Protein AF-A0A7R9QCN4-F1 (afdb_monomer_lite)

pLDDT: mean 74.94, std 13.03, range [39.94, 97.19]

Sequence (150 aa):
MNTTPWYIYLVIQCLLGIKSYVTSKDFSKTMKGVVLNQIIIYLGLYLYAFKVLLKHDSKSPLLLTSHLAFLWFWIAFGTLTSVHTHSGFHLPLTVSPQFHEYHHSHPNQNFGVSGILDQFFGTDLVFRKSKQFQRNRVLYSLKTPDELIQ

Organism: NCBI:txid1979941

Secondary structure (DSSP, 8-state):
-----HHHHHHHHHHHHHHHHHH-S-HHHHHHHHHHHHHHHHHHHHHHHHHHHHT--TTS-HHHHHHHHHHHHHHHHHHHHHHHHHS----BTS--THHHHHHHH-TTS--SSSSHHHHHHTTTTTGGGSHHHHH---B-SSS-HHHH--

InterPro domains:
  IPR006694 Fatty acid hydroxylase [PF04116] (61-123)

Radius of gyration: 19.1 Å; chains: 1; bounding box: 49×37×47 Å

Foldseek 3Di:
DPDPPVVVVLVVLVVVLVVCLVPDPDPLVNLVSVVVNVVVVLVVLVVVLVVQLVPDDPPDPSVVSNVVSVVVNCVVVVVSVVCQLPVQFQRAPDWHSLLVVVCVVPVQASPDPVCPVCVVVVRCVVVCVDPSVVVRDHHNDSDGPVRVPD

Structure (mmCIF, N/CA/C/O backbone):
data_AF-A0A7R9QCN4-F1
#
_entry.id   AF-A0A7R9QCN4-F1
#
loop_
_atom_site.group_PDB
_atom_site.id
_atom_site.type_symbol
_atom_site.label_atom_id
_atom_site.label_alt_id
_atom_site.label_comp_id
_atom_site.label_asym_id
_atom_site.label_entity_id
_atom_site.label_seq_id
_atom_site.pdbx_PDB_ins_code
_atom_site.Cartn_x
_atom_site.Cartn_y
_atom_site.Cartn_z
_atom_site.occupancy
_atom_site.B_iso_or_equiv
_atom_site.auth_seq_id
_atom_site.auth_comp_id
_atom_site.auth_asym_id
_atom_site.auth_atom_id
_atom_site.pdbx_PDB_model_num
ATOM 1 N N . MET A 1 1 ? 30.977 8.541 -20.694 1.00 39.94 1 MET A N 1
ATOM 2 C CA . MET A 1 1 ? 29.889 9.381 -20.143 1.00 39.94 1 MET A CA 1
ATOM 3 C C . MET A 1 1 ? 29.549 8.856 -18.758 1.00 39.94 1 MET A C 1
ATOM 5 O O . MET A 1 1 ? 28.929 7.807 -18.651 1.00 39.94 1 MET A O 1
ATOM 9 N N . ASN A 1 2 ? 30.018 9.538 -17.712 1.00 45.75 2 ASN A N 1
ATOM 10 C CA . ASN A 1 2 ? 29.732 9.196 -16.318 1.00 45.75 2 ASN A CA 1
ATOM 11 C C . ASN A 1 2 ? 28.321 9.663 -15.967 1.00 45.75 2 ASN A C 1
ATOM 13 O O . ASN A 1 2 ? 28.129 10.750 -15.433 1.00 45.75 2 ASN A O 1
ATOM 17 N N . THR A 1 3 ? 27.316 8.871 -16.323 1.00 55.19 3 THR A N 1
ATOM 18 C CA . THR A 1 3 ? 25.969 9.086 -15.801 1.00 55.19 3 THR A CA 1
ATO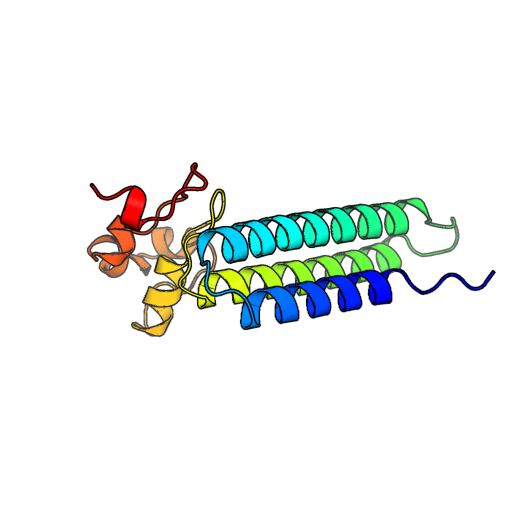M 19 C C . THR A 1 3 ? 25.899 8.440 -14.433 1.00 55.19 3 THR A C 1
ATOM 21 O O . THR A 1 3 ? 25.940 7.212 -14.341 1.00 55.19 3 THR A O 1
ATOM 24 N N . THR A 1 4 ? 25.794 9.252 -13.381 1.00 58.84 4 THR A N 1
ATOM 25 C CA . THR A 1 4 ? 25.401 8.769 -12.058 1.00 58.84 4 THR A CA 1
ATOM 26 C C . THR A 1 4 ? 24.151 7.910 -12.239 1.00 58.84 4 THR A C 1
ATOM 28 O O . THR A 1 4 ? 23.174 8.391 -12.825 1.00 58.84 4 THR A O 1
ATOM 31 N N . PRO A 1 5 ? 24.172 6.632 -11.835 1.00 69.06 5 PRO A N 1
ATOM 32 C CA . PRO A 1 5 ? 23.038 5.764 -12.067 1.00 69.06 5 PRO A CA 1
ATOM 33 C C . PRO A 1 5 ? 21.772 6.342 -11.431 1.00 69.06 5 PRO A C 1
ATOM 35 O O . PRO A 1 5 ? 21.774 6.743 -10.271 1.00 69.06 5 PRO A O 1
ATOM 38 N N . TRP A 1 6 ? 20.686 6.395 -12.197 1.00 63.97 6 TRP A N 1
ATOM 39 C CA . TRP A 1 6 ? 19.408 7.002 -11.800 1.00 63.97 6 TRP A CA 1
ATOM 40 C C . TRP A 1 6 ? 18.850 6.447 -10.472 1.00 63.97 6 TRP A C 1
ATOM 42 O O . TRP A 1 6 ? 18.178 7.170 -9.740 1.00 63.97 6 TRP A O 1
ATOM 52 N N . TYR A 1 7 ? 19.186 5.201 -10.113 1.00 61.41 7 TYR A N 1
ATOM 53 C CA . TYR A 1 7 ? 18.813 4.599 -8.831 1.00 61.41 7 TYR A CA 1
ATOM 54 C C . TYR A 1 7 ? 19.469 5.298 -7.632 1.00 61.41 7 TYR A C 1
ATOM 56 O O . TYR A 1 7 ? 18.861 5.375 -6.571 1.00 61.41 7 TYR A O 1
ATOM 64 N N . ILE A 1 8 ? 20.667 5.874 -7.792 1.00 69.25 8 ILE A N 1
ATOM 65 C CA . ILE A 1 8 ? 21.317 6.678 -6.746 1.00 69.25 8 ILE A CA 1
ATOM 66 C C . ILE A 1 8 ? 20.486 7.932 -6.474 1.00 69.25 8 ILE A C 1
ATOM 68 O O . ILE A 1 8 ? 20.329 8.325 -5.323 1.00 69.25 8 ILE A O 1
ATOM 72 N N . TYR A 1 9 ? 19.889 8.523 -7.512 1.00 66.88 9 TYR A N 1
ATOM 73 C CA . TYR A 1 9 ? 19.005 9.674 -7.354 1.00 66.88 9 TYR A CA 1
ATOM 74 C C . TYR A 1 9 ? 17.735 9.301 -6.580 1.00 66.88 9 TYR A C 1
ATOM 76 O O . TYR A 1 9 ? 17.351 10.025 -5.670 1.00 66.88 9 TYR A O 1
ATOM 84 N N . LEU A 1 10 ? 17.133 8.139 -6.860 1.00 60.97 10 LEU A N 1
ATOM 85 C CA . LEU A 1 10 ? 15.995 7.632 -6.081 1.00 60.97 10 LEU A CA 1
ATOM 86 C C . LEU A 1 10 ? 16.356 7.351 -4.620 1.00 60.97 10 LEU A C 1
ATOM 88 O O . LEU A 1 10 ? 15.608 7.735 -3.726 1.00 60.97 10 LEU A O 1
ATOM 92 N N . VAL A 1 11 ? 17.513 6.733 -4.364 1.00 67.19 11 VAL A N 1
ATOM 93 C CA . VAL A 1 11 ? 17.991 6.477 -2.996 1.00 67.19 11 VAL A CA 1
ATOM 94 C C . VAL A 1 11 ? 18.226 7.792 -2.252 1.00 67.19 11 VAL A C 1
ATOM 96 O O . VAL A 1 11 ? 17.776 7.937 -1.120 1.00 67.19 11 VAL A O 1
ATOM 99 N N . ILE A 1 12 ? 18.853 8.784 -2.891 1.00 69.50 12 ILE A N 1
ATOM 100 C CA . ILE A 1 12 ? 19.053 10.118 -2.306 1.00 69.50 12 ILE A CA 1
ATOM 101 C C . ILE A 1 12 ? 17.708 10.800 -2.020 1.00 69.50 12 ILE A C 1
ATOM 103 O O . ILE A 1 12 ? 17.538 11.342 -0.931 1.00 69.50 12 ILE A O 1
ATOM 107 N N . GLN A 1 13 ? 16.736 10.744 -2.935 1.00 64.38 13 GLN A N 1
ATOM 108 C CA . GLN A 1 13 ? 15.400 11.321 -2.719 1.00 64.38 13 GLN A CA 1
ATOM 109 C C . GLN A 1 13 ? 14.647 10.622 -1.575 1.00 64.38 13 GLN A C 1
ATOM 111 O O . GLN A 1 13 ? 14.032 11.290 -0.744 1.00 64.38 13 GLN A O 1
ATOM 116 N N . CYS A 1 14 ? 14.767 9.297 -1.453 1.00 62.47 14 CYS A N 1
ATOM 117 C CA . CYS A 1 14 ? 14.275 8.556 -0.290 1.00 62.47 14 CYS A CA 1
ATOM 118 C C . CYS A 1 14 ? 14.936 9.031 1.012 1.00 62.47 14 CYS A C 1
ATOM 120 O O . CYS A 1 14 ? 14.236 9.347 1.971 1.00 62.47 14 CYS A O 1
ATOM 122 N N . LEU A 1 15 ? 16.267 9.136 1.050 1.00 65.75 15 LEU A N 1
ATOM 123 C CA . LEU A 1 15 ? 17.012 9.550 2.245 1.00 65.75 15 LEU A CA 1
ATOM 124 C C . LEU A 1 15 ? 16.724 11.005 2.651 1.00 65.75 15 LEU A C 1
ATOM 126 O O . LEU A 1 15 ? 16.572 11.296 3.839 1.00 65.75 15 LEU A O 1
ATOM 130 N N . LEU A 1 16 ? 16.607 11.918 1.684 1.00 66.31 16 LEU A N 1
ATOM 131 C CA . LEU A 1 16 ? 16.211 13.309 1.925 1.00 66.31 16 LEU A CA 1
ATOM 132 C C . LEU A 1 16 ? 14.765 13.397 2.427 1.00 66.31 16 LEU A C 1
ATOM 134 O O . LEU A 1 16 ? 14.488 14.155 3.359 1.00 66.31 16 LEU A O 1
ATOM 138 N N . GLY A 1 17 ? 13.872 12.572 1.873 1.00 63.03 17 GLY A N 1
ATOM 139 C CA . GLY A 1 17 ? 12.503 12.408 2.355 1.00 63.03 17 GLY A CA 1
ATOM 140 C C . GLY A 1 17 ? 12.457 11.938 3.809 1.00 63.03 17 GLY A C 1
ATOM 141 O O . GLY A 1 17 ? 11.810 12.584 4.629 1.00 63.03 17 GLY A O 1
ATOM 142 N N . ILE A 1 18 ? 13.210 10.889 4.162 1.00 63.16 18 ILE A N 1
ATOM 143 C CA . ILE A 1 18 ? 13.309 10.364 5.537 1.00 63.16 18 ILE A CA 1
ATOM 144 C C . ILE A 1 18 ? 13.852 11.434 6.493 1.00 63.16 18 ILE A C 1
ATOM 146 O O . ILE A 1 18 ? 13.297 11.640 7.571 1.00 63.16 18 ILE A O 1
ATOM 150 N N . LYS A 1 19 ? 14.897 12.173 6.102 1.00 64.44 19 LYS A N 1
ATOM 151 C CA . LYS A 1 19 ? 15.459 13.247 6.937 1.00 64.44 19 LYS A CA 1
ATOM 152 C C . LYS A 1 19 ? 14.453 14.377 7.177 1.00 64.44 19 LYS A C 1
ATOM 154 O O . LYS A 1 19 ? 14.336 14.862 8.302 1.00 64.44 19 LYS A O 1
ATOM 159 N N . SER A 1 20 ? 13.709 14.778 6.146 1.00 60.47 20 SER A N 1
ATOM 160 C CA . SER A 1 20 ? 12.623 15.757 6.282 1.00 60.47 20 SER A CA 1
ATOM 161 C C . SER A 1 20 ? 11.469 15.224 7.138 1.00 60.47 20 SER A C 1
ATOM 163 O O . SER A 1 20 ? 10.832 16.002 7.843 1.00 60.47 20 SER A O 1
ATOM 165 N N . TYR A 1 21 ? 11.210 13.916 7.090 1.00 62.50 21 TYR A N 1
ATOM 166 C CA . TYR A 1 21 ? 10.154 13.246 7.850 1.00 62.50 21 TYR A CA 1
ATOM 167 C C . TYR A 1 21 ? 10.470 13.225 9.349 1.00 62.50 21 TYR A C 1
ATOM 169 O O . TYR A 1 21 ? 9.651 13.638 10.162 1.00 62.50 21 TYR A O 1
ATOM 177 N N . VAL A 1 22 ? 11.690 12.813 9.712 1.00 61.12 22 VAL A N 1
ATOM 178 C CA . VAL A 1 22 ? 12.146 12.696 11.110 1.00 61.12 22 VAL A CA 1
ATOM 179 C C . VAL A 1 22 ? 12.277 14.060 11.803 1.00 61.12 22 VAL A C 1
ATOM 181 O O . VAL A 1 22 ? 12.151 14.152 13.019 1.00 61.12 22 VAL A O 1
ATOM 184 N N . THR A 1 23 ? 12.529 15.131 11.048 1.00 65.12 23 THR A N 1
ATOM 185 C CA . THR A 1 23 ? 12.772 16.473 11.613 1.00 65.12 23 THR A CA 1
ATOM 186 C C . THR A 1 23 ? 11.533 17.370 11.653 1.00 65.12 23 THR A C 1
ATOM 188 O O . THR A 1 23 ? 11.552 18.412 12.311 1.00 65.12 23 THR A O 1
ATOM 191 N N . SER A 1 24 ? 10.449 16.988 10.974 1.00 64.75 24 SER A N 1
ATOM 192 C CA . SER A 1 24 ? 9.228 17.790 10.895 1.00 64.75 24 SER A CA 1
ATOM 193 C C . SER A 1 24 ? 8.315 17.549 12.097 1.00 64.75 24 SER A C 1
ATOM 195 O O . SER A 1 24 ? 7.921 16.422 12.379 1.00 64.75 24 SER A O 1
ATOM 197 N N . LYS A 1 25 ? 7.911 18.634 12.769 1.00 68.94 25 LYS A N 1
ATOM 198 C CA . LYS A 1 25 ? 6.836 18.615 13.780 1.00 68.94 25 LYS A CA 1
ATOM 199 C C . LYS A 1 25 ? 5.434 18.746 13.165 1.00 68.94 25 LYS A C 1
ATOM 201 O O . LYS A 1 25 ? 4.447 18.600 13.876 1.00 68.94 25 LYS A O 1
ATOM 206 N N . ASP A 1 26 ? 5.344 19.046 11.868 1.00 72.25 26 ASP A N 1
ATOM 207 C CA . ASP A 1 26 ? 4.088 19.266 11.148 1.00 72.25 26 ASP A CA 1
ATOM 208 C C . ASP A 1 26 ? 3.712 18.009 10.356 1.00 72.25 26 ASP A C 1
ATOM 210 O O . ASP A 1 26 ? 4.269 17.725 9.291 1.00 72.25 26 ASP A O 1
ATOM 214 N N . PHE A 1 27 ? 2.743 17.266 10.887 1.00 65.75 27 PHE A N 1
ATOM 215 C CA . PHE A 1 27 ? 2.240 16.033 10.293 1.00 65.75 27 PHE A CA 1
ATOM 216 C C . PHE A 1 27 ? 1.659 16.242 8.884 1.00 65.75 27 PHE A C 1
ATOM 218 O O . PHE A 1 27 ? 1.914 15.434 7.993 1.00 65.75 27 PHE A O 1
ATOM 225 N N . SER A 1 28 ? 0.946 17.345 8.629 1.00 62.25 28 SER A N 1
ATOM 226 C CA . SER A 1 28 ? 0.342 17.617 7.315 1.00 62.25 28 SER A CA 1
ATOM 227 C C . SER A 1 28 ? 1.414 17.835 6.246 1.00 62.25 28 SER A C 1
ATOM 229 O O . SER A 1 28 ? 1.346 17.270 5.147 1.00 62.25 28 SER A O 1
ATOM 231 N N . LYS A 1 29 ? 2.451 18.613 6.578 1.00 67.19 29 LYS A N 1
ATOM 232 C CA . LYS A 1 29 ? 3.598 18.848 5.687 1.00 67.19 29 LYS A CA 1
ATOM 233 C C . LYS A 1 29 ? 4.365 17.555 5.409 1.00 67.19 29 LYS A C 1
ATOM 235 O O . LYS A 1 29 ? 4.737 17.289 4.265 1.00 67.19 29 LYS A O 1
ATOM 240 N N . THR A 1 30 ? 4.544 16.740 6.441 1.00 66.38 30 THR A N 1
ATOM 241 C CA . THR A 1 30 ? 5.185 15.429 6.363 1.00 66.38 30 THR A CA 1
ATOM 242 C C . THR A 1 30 ? 4.422 14.473 5.437 1.00 66.38 30 THR A C 1
ATOM 244 O O . THR A 1 30 ? 5.015 13.883 4.534 1.00 66.38 30 THR A O 1
ATOM 247 N N . MET A 1 31 ? 3.099 14.386 5.581 1.00 63.31 31 MET A N 1
ATOM 248 C CA . MET A 1 31 ? 2.247 13.502 4.779 1.00 63.31 31 MET A CA 1
ATOM 249 C C . MET A 1 31 ? 2.173 13.919 3.310 1.00 63.31 31 MET A C 1
ATOM 251 O O . MET A 1 31 ? 2.266 13.070 2.425 1.00 63.31 31 MET A O 1
ATOM 255 N N . LYS A 1 32 ? 2.101 15.225 3.023 1.00 64.44 32 LYS A N 1
ATOM 256 C CA . LYS A 1 32 ? 2.216 15.736 1.646 1.00 64.44 32 LYS A CA 1
ATOM 257 C C . LYS A 1 32 ? 3.556 15.353 1.014 1.00 64.44 32 LYS A C 1
ATOM 259 O O . LYS A 1 32 ? 3.587 14.972 -0.152 1.00 64.44 32 LYS A O 1
ATOM 264 N N . GLY A 1 33 ? 4.642 15.415 1.788 1.00 67.50 33 GLY A N 1
ATOM 265 C CA . GLY A 1 33 ? 5.970 14.975 1.359 1.00 67.50 33 GLY A CA 1
ATOM 266 C C . GLY A 1 33 ? 6.031 13.478 1.052 1.00 67.50 33 GLY A C 1
ATOM 267 O O . GLY A 1 33 ? 6.571 13.101 0.015 1.00 67.50 33 GLY A O 1
ATOM 268 N N . VAL A 1 34 ? 5.429 12.632 1.896 1.00 66.25 34 VAL A N 1
ATOM 269 C CA . VAL A 1 34 ? 5.340 11.182 1.649 1.00 66.25 34 VAL A CA 1
ATOM 270 C C . VAL A 1 34 ? 4.535 10.884 0.399 1.00 66.25 34 VAL A C 1
ATOM 272 O O . VAL A 1 34 ? 5.041 10.187 -0.470 1.00 66.25 34 VAL A O 1
ATOM 275 N N . VAL A 1 35 ? 3.329 11.442 0.263 1.00 65.75 35 VAL A N 1
ATOM 276 C CA . VAL A 1 35 ? 2.478 11.219 -0.917 1.00 65.75 35 VAL A CA 1
ATOM 277 C C . VAL A 1 35 ? 3.186 11.679 -2.193 1.00 65.75 35 VAL A C 1
ATOM 279 O O . VAL A 1 35 ? 3.184 10.962 -3.191 1.00 65.75 35 VAL A O 1
ATOM 282 N N . LEU A 1 36 ? 3.849 12.838 -2.169 1.00 68.50 36 LEU A N 1
ATOM 283 C CA . LEU A 1 36 ? 4.604 13.331 -3.319 1.00 68.50 36 LEU A CA 1
ATOM 284 C C . LEU A 1 36 ? 5.780 12.408 -3.668 1.00 68.50 36 LEU A C 1
ATOM 286 O O . LEU A 1 36 ? 5.967 12.072 -4.835 1.00 68.50 36 LEU A O 1
ATOM 290 N N . ASN A 1 37 ? 6.546 11.961 -2.671 1.00 68.31 37 ASN A N 1
ATOM 291 C CA . ASN A 1 37 ? 7.664 11.042 -2.882 1.00 68.31 37 ASN A CA 1
ATOM 292 C C . ASN A 1 37 ? 7.174 9.686 -3.416 1.00 68.31 37 ASN A C 1
ATOM 294 O O . ASN A 1 37 ? 7.730 9.142 -4.365 1.00 68.31 37 ASN A O 1
ATOM 298 N N . GLN A 1 38 ? 6.059 9.196 -2.880 1.00 66.75 38 GLN A N 1
ATOM 299 C CA . GLN A 1 38 ? 5.372 7.987 -3.312 1.00 66.75 38 GLN A CA 1
ATOM 300 C C . GLN A 1 38 ? 4.983 8.064 -4.798 1.00 66.75 38 GLN A C 1
ATOM 302 O O . GLN A 1 38 ? 5.280 7.146 -5.562 1.00 66.75 38 GLN A O 1
ATOM 307 N N . ILE A 1 39 ? 4.387 9.183 -5.227 1.00 68.12 39 ILE A N 1
ATOM 308 C CA . ILE A 1 39 ? 4.037 9.444 -6.633 1.00 68.12 39 ILE A CA 1
ATOM 309 C C . ILE A 1 39 ? 5.292 9.503 -7.511 1.00 68.12 39 ILE A C 1
ATOM 311 O O . ILE A 1 39 ? 5.318 8.880 -8.571 1.00 68.12 39 ILE A O 1
ATOM 315 N N . ILE A 1 40 ? 6.339 10.215 -7.081 1.00 71.19 40 ILE A N 1
ATOM 316 C CA . ILE A 1 40 ? 7.600 10.342 -7.832 1.00 71.19 40 ILE A CA 1
ATOM 317 C C . ILE A 1 40 ? 8.259 8.974 -8.027 1.00 71.19 40 ILE A C 1
ATOM 319 O O . ILE A 1 40 ? 8.711 8.665 -9.130 1.00 71.19 40 ILE A O 1
ATOM 323 N N . ILE A 1 41 ? 8.285 8.140 -6.985 1.00 69.25 41 ILE A N 1
ATOM 324 C CA . ILE A 1 41 ? 8.837 6.785 -7.048 1.00 69.25 41 ILE A CA 1
ATOM 325 C C . ILE A 1 41 ? 8.017 5.926 -8.018 1.00 69.25 41 ILE A C 1
ATOM 327 O O . ILE A 1 41 ? 8.603 5.298 -8.900 1.00 69.25 41 ILE A O 1
ATOM 331 N N . TYR A 1 42 ? 6.682 5.939 -7.924 1.00 66.31 42 TYR A N 1
ATOM 332 C CA . TYR A 1 42 ? 5.822 5.189 -8.848 1.00 66.31 42 TYR A CA 1
ATOM 333 C C . TYR A 1 42 ? 6.008 5.625 -10.303 1.00 66.31 42 TYR A C 1
ATOM 335 O O . TYR A 1 42 ? 6.201 4.780 -11.180 1.00 66.31 42 TYR A O 1
ATOM 343 N N . LEU A 1 43 ? 6.008 6.935 -10.563 1.00 71.12 43 LEU A N 1
ATOM 344 C CA . LEU A 1 43 ? 6.189 7.479 -11.906 1.00 71.12 43 LEU A CA 1
ATOM 345 C C . LEU A 1 43 ? 7.590 7.158 -12.447 1.00 71.12 43 LEU A C 1
ATOM 347 O O . LEU A 1 43 ? 7.732 6.743 -13.594 1.00 71.12 43 LEU A O 1
ATOM 351 N N . GLY A 1 44 ? 8.625 7.295 -11.615 1.00 72.88 44 GLY A N 1
ATOM 352 C CA . GLY A 1 44 ? 10.010 6.999 -11.976 1.00 72.88 44 GLY A CA 1
ATOM 353 C C . GLY A 1 44 ? 10.236 5.524 -12.306 1.00 72.88 44 GLY A C 1
ATOM 354 O O . GLY A 1 44 ? 10.882 5.216 -13.308 1.00 72.88 44 GLY A O 1
ATOM 355 N N . LEU A 1 45 ? 9.663 4.613 -11.517 1.00 67.81 45 LEU A N 1
ATOM 356 C CA . LEU A 1 45 ? 9.714 3.173 -11.781 1.00 67.81 45 LEU A CA 1
ATOM 357 C C . LEU A 1 45 ? 8.951 2.800 -13.052 1.00 67.81 45 LEU A C 1
ATOM 359 O O . LEU A 1 45 ? 9.458 2.010 -13.847 1.00 67.81 45 LEU A O 1
ATOM 363 N N . TYR A 1 46 ? 7.780 3.400 -13.278 1.00 68.19 46 TYR A N 1
ATOM 364 C CA . TYR A 1 46 ? 6.991 3.177 -14.489 1.00 68.19 46 TYR A CA 1
ATOM 365 C C . TYR A 1 46 ? 7.735 3.655 -15.741 1.00 68.19 46 TYR A C 1
ATOM 367 O O . TYR A 1 46 ? 7.891 2.905 -16.704 1.00 68.19 46 TYR A O 1
ATOM 375 N N . LEU A 1 47 ? 8.279 4.875 -15.708 1.00 73.44 47 LEU A N 1
ATOM 376 C CA . LEU A 1 47 ? 9.081 5.434 -16.798 1.00 73.44 47 LEU A CA 1
ATOM 377 C C . LEU A 1 47 ? 10.369 4.637 -17.029 1.00 73.44 47 LEU A C 1
ATOM 379 O O . LEU A 1 47 ? 10.789 4.481 -18.174 1.00 73.44 47 LEU A O 1
ATOM 383 N N . TYR A 1 48 ? 10.994 4.111 -15.972 1.00 71.00 48 TYR A N 1
ATOM 384 C CA . TYR A 1 48 ? 12.172 3.258 -16.101 1.00 71.00 48 TYR A CA 1
ATOM 385 C C . TYR A 1 48 ? 11.834 1.905 -16.725 1.00 71.00 48 TYR A C 1
ATOM 387 O O . TYR A 1 48 ? 12.497 1.510 -17.681 1.00 71.00 48 TYR A O 1
ATOM 395 N N . ALA A 1 49 ? 10.795 1.222 -16.243 1.00 67.06 49 ALA A N 1
ATOM 396 C CA . ALA A 1 49 ? 10.327 -0.029 -16.832 1.00 67.06 49 ALA A CA 1
ATOM 397 C C . ALA 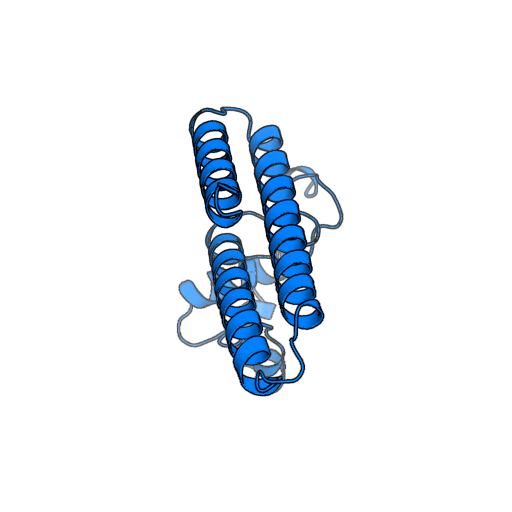A 1 49 ? 9.966 0.172 -18.311 1.00 67.06 49 ALA A C 1
ATOM 399 O O . ALA A 1 49 ? 10.420 -0.587 -19.166 1.00 67.06 49 ALA A O 1
ATOM 400 N N . PHE A 1 50 ? 9.262 1.260 -18.632 1.00 68.88 50 PHE A N 1
ATOM 401 C CA . PHE A 1 50 ? 8.942 1.636 -20.006 1.00 68.88 50 PHE A CA 1
ATOM 402 C C . PHE A 1 50 ? 10.201 1.918 -20.839 1.00 68.88 50 PHE A C 1
ATOM 404 O O . PHE A 1 50 ? 10.331 1.423 -21.954 1.00 68.88 50 PHE A O 1
ATOM 411 N N . LYS A 1 51 ? 11.188 2.632 -20.289 1.00 71.06 51 LYS A N 1
ATOM 412 C CA . LYS A 1 51 ? 12.475 2.879 -20.956 1.00 71.06 51 LYS A CA 1
ATOM 413 C C . LYS A 1 51 ? 13.265 1.590 -21.192 1.00 71.06 51 LYS A C 1
ATOM 415 O O . LYS A 1 51 ? 13.890 1.464 -22.239 1.00 71.06 51 LYS A O 1
ATOM 420 N N . VAL A 1 52 ? 13.254 0.647 -20.251 1.00 67.50 52 VAL A N 1
ATOM 421 C CA . VAL A 1 52 ? 13.894 -0.672 -20.403 1.00 67.50 52 VAL A CA 1
ATOM 422 C C . VAL A 1 52 ? 13.205 -1.483 -21.499 1.00 67.50 52 VAL A C 1
ATOM 424 O O . VAL A 1 52 ? 13.897 -2.095 -22.309 1.00 67.50 52 VAL A O 1
ATOM 427 N N . LEU A 1 53 ? 11.873 -1.430 -21.573 1.00 65.62 53 LEU A N 1
ATOM 428 C CA . LEU A 1 53 ? 11.098 -2.055 -22.648 1.00 65.62 53 LEU A CA 1
ATOM 429 C C . LEU A 1 53 ? 11.388 -1.416 -24.017 1.00 65.62 53 LEU A C 1
ATOM 431 O O . LEU A 1 53 ? 11.566 -2.135 -24.994 1.00 65.62 53 LEU A O 1
ATOM 435 N N . LEU A 1 54 ? 11.497 -0.085 -24.089 1.00 68.31 54 LEU A N 1
ATOM 436 C CA . LEU A 1 54 ? 11.789 0.638 -25.334 1.00 68.31 54 LEU A CA 1
ATOM 437 C C . LEU A 1 54 ? 13.241 0.503 -25.807 1.00 68.31 54 LEU A C 1
ATOM 439 O O . LEU A 1 54 ? 13.508 0.631 -26.997 1.00 68.31 54 LEU A O 1
ATOM 443 N N . LYS A 1 55 ? 14.193 0.263 -24.898 1.00 65.94 55 LYS A N 1
ATOM 444 C CA . LYS A 1 55 ? 15.620 0.110 -25.229 1.00 65.94 55 LYS A CA 1
ATOM 445 C C . LYS A 1 55 ? 15.976 -1.316 -25.663 1.00 65.94 55 LYS A C 1
ATOM 447 O O . LYS A 1 55 ? 17.148 -1.692 -25.634 1.00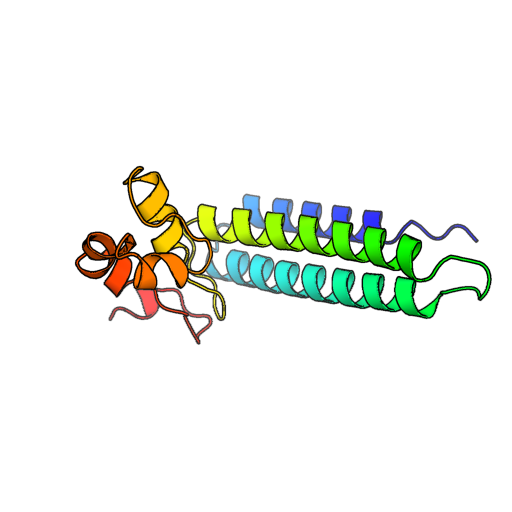 65.94 55 LYS A O 1
ATOM 452 N N . HIS A 1 56 ? 14.972 -2.115 -26.015 1.00 61.22 56 HIS A N 1
ATOM 453 C CA . HIS A 1 56 ? 15.166 -3.455 -26.533 1.00 61.22 56 HIS A CA 1
ATOM 454 C C . HIS A 1 56 ? 15.971 -3.393 -27.834 1.00 61.22 56 HIS A C 1
ATOM 456 O O . HIS A 1 56 ? 15.505 -2.901 -28.857 1.00 61.22 56 HIS A O 1
ATOM 462 N N . ASP A 1 57 ? 17.218 -3.853 -27.767 1.00 58.34 57 ASP A N 1
ATOM 463 C CA . ASP A 1 57 ? 17.990 -4.171 -28.956 1.00 58.34 57 ASP A CA 1
ATOM 464 C C . ASP A 1 57 ? 17.485 -5.523 -29.467 1.00 58.34 57 ASP A C 1
ATOM 466 O O . ASP A 1 57 ? 17.337 -6.463 -28.681 1.00 58.34 57 ASP A O 1
ATOM 470 N N . SER A 1 58 ? 17.236 -5.625 -30.771 1.00 58.00 58 SER A N 1
ATOM 471 C CA . SER A 1 58 ? 16.646 -6.775 -31.486 1.00 58.00 58 SER A CA 1
ATOM 472 C C . SER A 1 58 ? 17.242 -8.162 -31.162 1.00 58.00 58 SER A C 1
ATOM 474 O O . SER A 1 58 ? 16.662 -9.184 -31.518 1.00 58.00 58 SER A O 1
ATOM 476 N N . LYS A 1 59 ? 18.389 -8.207 -30.472 1.00 59.38 59 LYS A N 1
ATOM 477 C CA . LYS A 1 59 ? 19.151 -9.404 -30.086 1.00 59.38 59 LYS A CA 1
ATOM 478 C C . LYS A 1 59 ? 18.950 -9.852 -28.634 1.00 59.38 59 LYS A C 1
ATOM 480 O O . LYS A 1 59 ? 19.385 -10.944 -28.276 1.00 59.38 59 LYS A O 1
ATOM 485 N N . SER A 1 60 ? 18.333 -9.038 -27.779 1.00 60.22 60 SER A N 1
ATOM 486 C CA . SER A 1 60 ? 17.975 -9.462 -26.421 1.00 60.22 60 SER A CA 1
ATOM 487 C C . SER A 1 60 ? 16.659 -10.248 -26.474 1.00 60.22 60 SER A C 1
ATOM 489 O O . SER A 1 60 ? 15.782 -9.892 -27.254 1.00 60.22 60 SER A O 1
ATOM 491 N N . PRO A 1 61 ? 16.426 -11.307 -25.690 1.00 60.88 61 PRO A N 1
ATOM 492 C CA . PRO A 1 61 ? 15.088 -11.878 -25.608 1.00 60.88 61 PRO A CA 1
ATOM 493 C C . PRO A 1 61 ? 14.173 -10.862 -24.912 1.00 60.88 61 PRO A C 1
ATOM 495 O O . PRO A 1 61 ? 14.382 -10.567 -23.737 1.00 60.88 61 PRO A O 1
ATOM 498 N N . LEU A 1 62 ? 13.156 -10.340 -25.612 1.00 59.69 62 LEU A N 1
ATOM 499 C CA . LEU A 1 62 ? 12.120 -9.443 -25.054 1.00 59.69 62 LEU A CA 1
ATOM 500 C C . LEU A 1 62 ? 11.564 -9.965 -23.718 1.00 59.69 62 LEU A C 1
ATOM 502 O O . LEU A 1 62 ? 11.228 -9.195 -22.822 1.00 59.69 62 LEU A O 1
ATOM 506 N N . LEU A 1 63 ? 11.512 -11.291 -23.575 1.00 57.94 63 LEU A N 1
ATOM 507 C CA . LEU A 1 63 ? 11.121 -11.986 -22.356 1.00 57.94 63 LEU A CA 1
ATOM 508 C C . LEU A 1 63 ? 12.094 -11.719 -21.193 1.00 57.94 63 LEU A C 1
ATOM 510 O O . LEU A 1 63 ? 11.656 -11.304 -20.131 1.00 57.94 63 LEU A O 1
ATOM 514 N N . LEU A 1 64 ? 13.409 -11.863 -21.355 1.00 61.69 64 LEU A N 1
ATOM 515 C CA . LEU A 1 64 ? 14.350 -11.739 -20.228 1.00 61.69 64 LEU A CA 1
ATOM 516 C C . LEU A 1 64 ? 14.429 -10.314 -19.656 1.00 61.69 64 LEU A C 1
ATOM 518 O O . LEU A 1 64 ? 14.451 -10.136 -18.437 1.00 61.69 64 LEU A O 1
ATOM 522 N N . THR A 1 65 ? 14.423 -9.289 -20.512 1.00 63.97 65 THR A N 1
ATOM 523 C CA . THR A 1 65 ? 14.463 -7.886 -20.064 1.00 63.97 65 THR A CA 1
ATOM 524 C C . THR A 1 65 ? 13.144 -7.425 -19.442 1.00 63.97 65 THR A C 1
ATOM 526 O O . THR A 1 65 ? 13.164 -6.667 -18.470 1.00 63.97 65 THR A O 1
ATOM 529 N N . SER A 1 66 ? 12.002 -7.911 -19.939 1.00 70.81 66 SER A N 1
ATOM 530 C CA . SER A 1 66 ? 10.685 -7.610 -19.360 1.00 70.81 66 SER A CA 1
ATOM 531 C C . SER A 1 66 ? 10.467 -8.284 -18.005 1.00 70.81 66 SER A C 1
ATOM 533 O O . SER A 1 66 ? 9.912 -7.648 -17.112 1.00 70.81 66 SER A O 1
ATOM 535 N N . HIS A 1 67 ? 10.969 -9.507 -17.798 1.00 73.44 67 HIS A N 1
ATOM 536 C CA . HIS A 1 67 ? 10.858 -10.202 -16.509 1.00 73.44 67 HIS A CA 1
ATOM 537 C C . HIS A 1 67 ? 11.620 -9.472 -15.404 1.00 73.44 67 HIS A C 1
ATOM 539 O O . HIS A 1 67 ? 11.091 -9.303 -14.308 1.00 73.44 67 HIS A O 1
ATOM 545 N N . LEU A 1 68 ? 12.836 -8.990 -15.685 1.00 73.50 68 LEU A N 1
ATOM 546 C CA . LEU A 1 68 ? 13.612 -8.252 -14.688 1.00 73.50 68 LEU A CA 1
ATOM 547 C C . LEU A 1 68 ? 12.977 -6.890 -14.374 1.00 73.50 68 LEU A C 1
ATOM 549 O O . LEU A 1 68 ? 12.882 -6.516 -13.207 1.00 73.50 68 LEU A O 1
ATOM 553 N N . ALA A 1 69 ? 12.505 -6.160 -15.391 1.00 72.69 69 ALA A N 1
ATOM 554 C CA . ALA A 1 69 ? 11.794 -4.898 -15.183 1.00 72.69 69 ALA A CA 1
ATOM 555 C C . ALA A 1 69 ? 10.499 -5.097 -14.375 1.00 72.69 69 ALA A C 1
ATOM 557 O O . ALA A 1 69 ? 10.239 -4.345 -13.435 1.00 72.69 69 ALA A O 1
ATOM 558 N N . PHE A 1 70 ? 9.725 -6.134 -14.701 1.00 74.62 70 PHE A N 1
ATOM 559 C CA . PHE A 1 70 ? 8.507 -6.491 -13.981 1.00 74.62 70 PHE A CA 1
ATOM 560 C C . PHE A 1 70 ? 8.797 -6.926 -12.542 1.00 74.62 70 PHE A C 1
ATOM 562 O O . PHE A 1 70 ? 8.100 -6.490 -11.633 1.00 74.62 70 PHE A O 1
ATOM 569 N N . LEU A 1 71 ? 9.854 -7.709 -12.309 1.00 75.88 71 LEU A N 1
ATOM 570 C CA . LEU A 1 71 ? 10.281 -8.108 -10.968 1.00 75.88 71 LEU A CA 1
ATOM 571 C C . LEU A 1 71 ? 10.631 -6.888 -10.107 1.00 75.88 71 LEU A C 1
ATOM 573 O O . LEU A 1 71 ? 10.159 -6.780 -8.978 1.00 75.88 71 LEU A O 1
ATOM 577 N N . TRP A 1 72 ? 11.415 -5.946 -10.638 1.00 73.88 72 TRP A N 1
ATOM 578 C CA . TRP A 1 72 ? 11.753 -4.714 -9.917 1.00 73.88 72 TRP A CA 1
ATOM 579 C C . TRP A 1 72 ? 10.527 -3.850 -9.634 1.00 73.88 72 TRP A C 1
ATOM 581 O O . TRP A 1 72 ? 10.394 -3.327 -8.527 1.00 73.88 72 TRP A O 1
ATOM 591 N N . PHE A 1 73 ? 9.621 -3.730 -10.605 1.00 75.81 73 PHE A N 1
ATOM 592 C CA . PHE A 1 73 ? 8.340 -3.063 -10.402 1.00 75.81 73 PHE A CA 1
ATOM 593 C 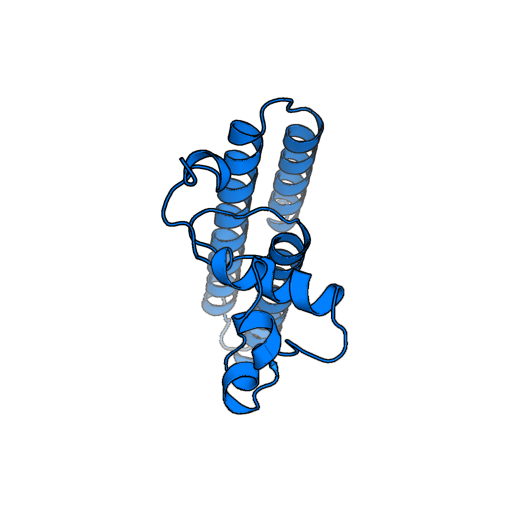C . PHE A 1 73 ? 7.527 -3.746 -9.295 1.00 75.81 73 PHE A C 1
ATOM 595 O O . PHE A 1 73 ? 7.050 -3.067 -8.393 1.00 75.81 73 PHE A O 1
ATOM 602 N N . TRP A 1 74 ? 7.423 -5.076 -9.321 1.00 76.31 74 TRP A N 1
ATOM 603 C CA . TRP A 1 74 ? 6.668 -5.860 -8.346 1.00 76.31 74 TRP A CA 1
ATOM 604 C C . TRP A 1 74 ? 7.239 -5.732 -6.931 1.00 76.31 74 TRP A C 1
ATOM 606 O O . TRP A 1 74 ? 6.489 -5.494 -5.988 1.00 76.31 74 TRP A O 1
ATOM 616 N N . ILE A 1 75 ? 8.565 -5.822 -6.780 1.00 75.69 75 ILE A N 1
ATOM 617 C CA . ILE A 1 75 ? 9.253 -5.632 -5.494 1.00 75.69 75 ILE A CA 1
ATOM 618 C C . ILE A 1 75 ? 8.998 -4.225 -4.959 1.00 75.69 75 ILE A C 1
ATOM 620 O O . ILE A 1 75 ? 8.645 -4.062 -3.790 1.00 75.69 75 ILE A O 1
ATOM 624 N N . ALA A 1 76 ? 9.166 -3.204 -5.799 1.00 76.25 76 ALA A N 1
ATOM 625 C CA . ALA A 1 76 ? 8.967 -1.828 -5.376 1.00 76.25 76 ALA A CA 1
ATOM 626 C C . ALA A 1 76 ? 7.505 -1.558 -5.008 1.00 76.25 76 ALA A C 1
ATOM 628 O O . ALA A 1 76 ? 7.242 -1.028 -3.932 1.00 76.25 76 ALA A O 1
ATOM 629 N N . PHE A 1 77 ? 6.560 -1.979 -5.850 1.00 77.50 77 PHE A N 1
ATOM 630 C CA . PHE A 1 77 ? 5.131 -1.875 -5.577 1.00 77.50 77 PHE A CA 1
ATOM 631 C C . PHE A 1 77 ? 4.772 -2.575 -4.263 1.00 77.50 77 PHE A C 1
ATOM 633 O O . PHE A 1 77 ? 4.214 -1.932 -3.379 1.00 77.50 77 PHE A O 1
ATOM 640 N N . GLY A 1 78 ? 5.190 -3.833 -4.089 1.00 79.06 78 GLY A N 1
ATOM 641 C CA . GLY A 1 78 ? 4.955 -4.615 -2.875 1.00 79.06 78 GLY A CA 1
ATOM 642 C C . GLY A 1 78 ? 5.517 -3.952 -1.615 1.00 79.06 78 GLY A C 1
ATOM 643 O O . GLY A 1 78 ? 4.817 -3.848 -0.606 1.00 79.06 78 GLY A O 1
ATOM 644 N N . THR A 1 79 ? 6.745 -3.433 -1.688 1.00 79.19 79 THR A N 1
ATOM 645 C CA . THR A 1 79 ? 7.394 -2.720 -0.573 1.00 79.19 79 THR A CA 1
ATOM 646 C C . THR A 1 79 ? 6.613 -1.466 -0.194 1.00 79.19 79 THR A C 1
ATOM 648 O O . THR A 1 79 ? 6.342 -1.230 0.981 1.00 79.19 79 THR A O 1
ATOM 651 N N . LEU A 1 80 ? 6.209 -0.677 -1.187 1.00 77.88 80 LEU A N 1
ATOM 652 C CA . LEU A 1 80 ? 5.466 0.561 -0.974 1.00 77.88 80 LEU A CA 1
ATOM 653 C C . LEU A 1 80 ? 4.077 0.294 -0.388 1.00 77.88 80 LEU A C 1
ATOM 655 O O . LEU A 1 80 ? 3.681 0.957 0.570 1.00 77.88 80 LEU A O 1
ATOM 659 N N . THR A 1 81 ? 3.359 -0.704 -0.912 1.00 79.75 81 THR A N 1
ATOM 660 C CA . THR A 1 81 ? 2.076 -1.124 -0.341 1.00 79.75 81 THR A CA 1
ATOM 661 C C . THR A 1 81 ? 2.230 -1.633 1.084 1.00 79.75 81 THR A C 1
ATOM 663 O O . THR A 1 81 ? 1.412 -1.273 1.918 1.00 79.75 81 THR A O 1
ATOM 666 N N . SER A 1 82 ? 3.287 -2.394 1.385 1.00 82.00 82 SER A N 1
ATOM 667 C CA . SER A 1 82 ? 3.547 -2.903 2.734 1.00 82.00 82 SER A CA 1
ATOM 668 C C . SER A 1 82 ? 3.796 -1.758 3.717 1.00 82.00 82 SER A C 1
ATOM 670 O O . SER A 1 82 ? 3.110 -1.660 4.732 1.00 82.00 82 SER A O 1
ATOM 672 N N . VAL A 1 83 ? 4.696 -0.825 3.387 1.00 81.31 83 VAL A N 1
ATOM 673 C CA . VAL A 1 83 ? 4.944 0.358 4.228 1.00 81.31 83 VAL A CA 1
ATOM 674 C C . VAL A 1 83 ? 3.652 1.140 4.460 1.00 81.31 83 VAL A C 1
ATOM 676 O O . VAL A 1 83 ? 3.360 1.512 5.593 1.00 81.31 83 VAL A O 1
ATOM 679 N N . HIS A 1 84 ? 2.849 1.345 3.413 1.00 81.69 84 HIS A N 1
ATOM 680 C CA . HIS A 1 84 ? 1.559 2.023 3.525 1.00 81.69 84 HIS A CA 1
ATOM 681 C C . HIS A 1 84 ? 0.599 1.295 4.480 1.00 81.69 84 HIS A C 1
ATOM 683 O O . HIS A 1 84 ? 0.155 1.890 5.465 1.00 81.69 84 HIS A O 1
ATOM 689 N N . THR A 1 85 ? 0.324 0.006 4.249 1.00 83.50 85 THR A N 1
ATOM 690 C CA . THR A 1 85 ? -0.656 -0.769 5.031 1.00 83.50 85 THR A CA 1
ATOM 691 C C . THR A 1 85 ? -0.232 -1.030 6.474 1.00 83.50 85 THR A C 1
ATOM 693 O O . THR A 1 85 ? -1.089 -1.331 7.298 1.00 83.50 85 THR A O 1
ATOM 696 N N . HIS A 1 86 ? 1.059 -0.904 6.789 1.00 82.94 86 HIS A N 1
ATOM 697 C CA . HIS A 1 86 ? 1.607 -1.056 8.141 1.00 82.94 86 HIS A CA 1
ATOM 698 C C . HIS A 1 86 ? 1.918 0.266 8.853 1.00 82.94 86 HIS A C 1
ATOM 700 O O . HIS A 1 86 ? 2.327 0.255 10.011 1.00 82.94 86 HIS A O 1
ATOM 706 N N . SER A 1 87 ? 1.752 1.409 8.185 1.00 78.69 87 SER A N 1
ATOM 707 C CA . SER A 1 87 ? 2.007 2.716 8.800 1.00 78.69 87 SER A CA 1
ATOM 708 C C . SER A 1 87 ? 0.887 3.185 9.735 1.00 78.69 87 SER A C 1
ATOM 710 O O . SER A 1 87 ? 1.093 4.108 10.518 1.00 78.69 87 SER A O 1
ATOM 712 N N . GLY A 1 88 ? -0.310 2.600 9.609 1.00 73.81 88 GLY A N 1
ATOM 713 C CA . GLY A 1 88 ? -1.539 3.051 10.269 1.00 73.81 88 GLY A CA 1
ATOM 714 C C . GLY A 1 88 ? -2.100 4.374 9.747 1.00 73.81 88 GLY A C 1
ATOM 715 O O . GLY A 1 88 ? -3.153 4.830 10.201 1.00 73.81 88 GLY A O 1
ATOM 716 N N . PHE A 1 89 ? -1.454 4.991 8.754 1.00 75.25 89 PHE A N 1
ATOM 717 C CA . PHE A 1 89 ? -1.919 6.238 8.168 1.00 75.25 89 PHE A CA 1
ATOM 718 C C . PHE A 1 89 ? -2.891 6.009 7.010 1.00 75.25 89 PHE A C 1
ATOM 720 O O . PHE A 1 89 ? -2.673 5.197 6.111 1.00 75.25 89 PHE A O 1
ATOM 727 N N . HIS A 1 90 ? -3.965 6.798 6.987 1.00 77.25 90 HIS A N 1
ATOM 728 C CA . HIS A 1 90 ? -4.866 6.865 5.839 1.00 77.25 90 HIS A CA 1
ATOM 729 C C . HIS A 1 90 ? -4.324 7.908 4.877 1.00 77.25 90 HIS A C 1
ATOM 731 O O . HIS A 1 90 ? -4.453 9.111 5.115 1.00 77.25 90 HIS A O 1
ATOM 737 N N . LEU A 1 91 ? -3.685 7.443 3.807 1.00 76.25 91 LEU A N 1
ATOM 738 C CA . LEU A 1 91 ? -3.242 8.325 2.739 1.00 76.25 91 LEU A CA 1
ATOM 739 C C . LEU A 1 91 ? -4.417 8.662 1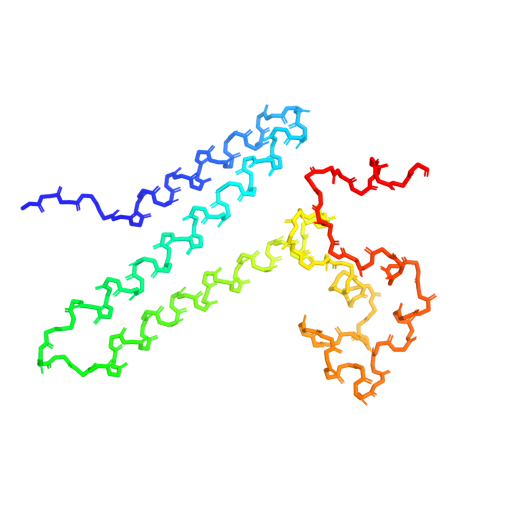.805 1.00 76.25 91 LEU A C 1
ATOM 741 O O . LEU A 1 91 ? -5.297 7.828 1.572 1.00 76.25 91 LEU A O 1
ATOM 745 N N . PRO A 1 92 ? -4.448 9.887 1.255 1.00 75.56 92 PRO A N 1
ATOM 746 C CA . PRO A 1 92 ? -5.414 10.250 0.231 1.00 75.56 92 PRO A CA 1
ATOM 747 C C . PRO A 1 92 ? -5.229 9.385 -1.017 1.00 75.56 92 PRO A C 1
ATOM 749 O O . PRO A 1 92 ? -4.102 9.134 -1.442 1.00 75.56 92 PRO A O 1
ATOM 752 N N . LEU A 1 93 ? -6.341 8.995 -1.639 1.00 76.25 93 LEU A N 1
ATOM 753 C CA . LEU A 1 93 ? -6.400 8.225 -2.887 1.00 76.25 93 LEU A CA 1
ATOM 754 C C . LEU A 1 93 ? -5.773 6.823 -2.807 1.00 76.25 93 LEU A C 1
ATOM 756 O O . LEU A 1 93 ? -5.512 6.212 -3.843 1.00 76.25 93 LEU A O 1
ATOM 760 N N . THR A 1 94 ? -5.555 6.287 -1.605 1.00 78.38 94 THR A N 1
ATOM 761 C CA . THR A 1 94 ? -5.085 4.912 -1.416 1.00 78.38 94 THR A CA 1
ATOM 762 C C . THR A 1 94 ? -6.094 4.075 -0.638 1.00 78.38 94 THR A C 1
ATOM 764 O O . THR A 1 94 ? -6.995 4.585 0.033 1.00 78.38 94 THR A O 1
ATOM 767 N N . VAL A 1 95 ? -5.955 2.753 -0.755 1.00 83.00 95 VAL A N 1
ATOM 768 C CA . VAL A 1 95 ? -6.726 1.800 0.048 1.00 83.00 95 VAL A CA 1
ATOM 769 C C . VAL A 1 95 ? -6.402 1.974 1.527 1.00 83.00 95 VAL A C 1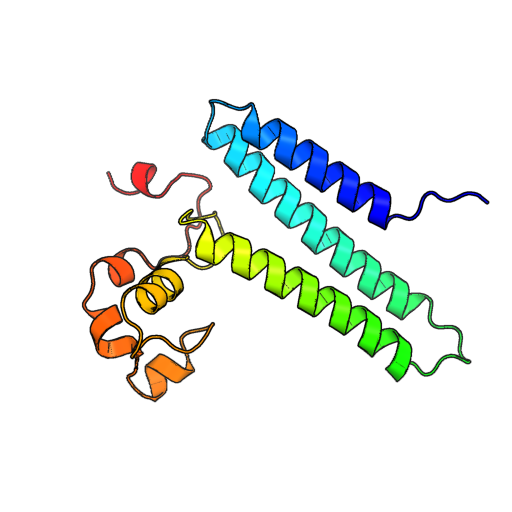
ATOM 771 O O . VAL A 1 95 ? -5.270 2.261 1.898 1.00 83.00 95 VAL A O 1
ATOM 774 N N . SER A 1 96 ? -7.394 1.806 2.387 1.00 86.62 96 SER A N 1
ATOM 775 C CA . SER A 1 96 ? -7.209 1.987 3.823 1.00 86.62 96 SER A CA 1
ATOM 776 C C . SER A 1 96 ? -6.359 0.857 4.437 1.00 86.62 96 SER A C 1
ATOM 778 O O . SER A 1 96 ? -6.531 -0.298 4.044 1.00 86.62 96 SER A O 1
ATOM 780 N N . PRO A 1 97 ? -5.479 1.138 5.424 1.00 88.81 97 PRO A N 1
ATOM 781 C CA . PRO A 1 97 ? -4.694 0.101 6.110 1.00 88.81 97 PRO A CA 1
ATOM 782 C C . PRO A 1 97 ? -5.546 -0.816 7.011 1.00 88.81 97 PRO A C 1
ATOM 784 O O . PRO A 1 97 ? -5.096 -1.891 7.403 1.00 88.81 97 PRO A O 1
ATOM 787 N N . GLN A 1 98 ? -6.795 -0.430 7.303 1.00 90.19 98 GLN A N 1
ATOM 788 C CA . GLN A 1 98 ? -7.644 -1.050 8.327 1.00 90.19 98 GLN A CA 1
ATOM 789 C C . GLN A 1 98 ? -7.875 -2.552 8.130 1.00 90.19 98 GLN A C 1
ATOM 791 O O . GLN A 1 98 ? -7.924 -3.294 9.107 1.00 90.19 98 GLN A O 1
ATOM 796 N N . PHE A 1 99 ? -8.023 -3.014 6.885 1.00 92.31 99 PHE A N 1
ATOM 797 C CA . PHE A 1 99 ? -8.200 -4.441 6.596 1.00 92.31 99 PHE A CA 1
ATOM 798 C C . PHE A 1 99 ? -6.963 -5.256 7.005 1.00 92.31 99 PHE A C 1
ATOM 800 O O . PHE A 1 99 ? -7.081 -6.297 7.648 1.00 92.31 99 PHE A O 1
ATOM 807 N N . HIS A 1 100 ? -5.772 -4.760 6.667 1.00 91.88 100 HIS A N 1
ATOM 808 C CA . HIS A 1 100 ? -4.511 -5.442 6.940 1.00 91.88 100 HIS A CA 1
ATOM 809 C C . HIS A 1 100 ? -4.138 -5.375 8.428 1.00 91.88 100 HIS A C 1
ATOM 811 O O . HIS A 1 100 ? -3.702 -6.366 9.006 1.00 91.88 100 HIS A O 1
ATOM 817 N N . GLU A 1 101 ? -4.380 -4.243 9.090 1.00 90.19 101 GLU A N 1
ATOM 818 C CA . GLU A 1 101 ? -4.219 -4.129 10.548 1.00 90.19 101 GLU A CA 1
ATOM 819 C C . GLU A 1 101 ? -5.186 -5.043 11.312 1.00 90.19 101 GLU A C 1
ATOM 821 O O . GLU A 1 101 ? -4.831 -5.634 12.338 1.00 90.19 101 GLU A O 1
ATOM 826 N N . TYR A 1 102 ? -6.412 -5.201 10.806 1.00 92.94 102 TYR A N 1
ATOM 827 C CA . TYR A 1 102 ? -7.367 -6.131 11.395 1.00 92.94 102 TYR A CA 1
ATOM 828 C C . TYR A 1 102 ? -6.869 -7.578 11.315 1.00 92.94 102 TYR A C 1
ATOM 830 O O . TYR A 1 102 ? -6.955 -8.294 12.311 1.00 92.94 102 TYR A O 1
ATOM 838 N N . HIS A 1 103 ? -6.272 -7.980 10.190 1.00 94.31 103 HIS A N 1
ATOM 839 C CA . HIS A 1 103 ? -5.627 -9.287 10.046 1.00 94.31 103 HIS A CA 1
ATOM 840 C C . HIS A 1 103 ? -4.519 -9.517 11.091 1.00 94.31 103 HIS A C 1
ATOM 842 O O . HIS A 1 103 ? -4.526 -10.540 11.772 1.00 94.31 103 HIS A O 1
ATOM 848 N N . HIS A 1 104 ? -3.621 -8.546 11.312 1.00 93.56 104 HIS A N 1
ATOM 849 C CA . HIS A 1 104 ? -2.556 -8.680 12.328 1.00 93.56 104 HIS A CA 1
ATOM 850 C C . HIS A 1 104 ? -3.081 -8.834 13.755 1.00 93.56 104 HIS A C 1
ATOM 852 O O . HIS A 1 104 ? -2.444 -9.476 14.587 1.00 93.56 104 HIS A O 1
ATOM 858 N N . SER A 1 105 ? -4.249 -8.262 14.048 1.00 92.31 105 SER A N 1
ATOM 859 C CA . SER A 1 105 ? -4.912 -8.432 15.346 1.00 92.31 105 SER A CA 1
ATOM 860 C C . SER A 1 105 ? -5.787 -9.691 15.429 1.00 92.31 105 SER A C 1
ATOM 862 O O . SER A 1 105 ? -6.168 -10.084 16.531 1.00 92.31 105 SER A O 1
ATOM 864 N N . HIS A 1 106 ? -6.093 -10.340 14.299 1.00 93.81 106 HIS A N 1
ATOM 865 C CA . HIS A 1 106 ? -6.993 -11.490 14.205 1.00 93.81 106 HIS A CA 1
ATOM 866 C C . HIS A 1 106 ? -6.451 -12.543 13.214 1.00 93.81 106 HIS A C 1
ATOM 868 O O . HIS A 1 106 ? -6.866 -12.574 12.054 1.00 93.81 106 HIS A O 1
ATOM 874 N N . PRO A 1 107 ? -5.590 -13.473 13.664 1.00 89.75 107 PRO A N 1
ATOM 875 C CA . PRO A 1 107 ? -4.791 -14.333 12.779 1.00 89.75 107 PRO A CA 1
ATOM 876 C C . PRO A 1 107 ? -5.591 -15.314 11.902 1.00 89.75 107 PRO A C 1
ATOM 878 O O . PRO A 1 107 ? -5.049 -15.857 10.946 1.00 89.75 107 PRO A O 1
ATOM 881 N N . ASN A 1 108 ? -6.873 -15.543 12.200 1.00 94.44 108 ASN A N 1
ATOM 882 C CA . ASN A 1 108 ? -7.716 -16.531 11.514 1.00 94.44 108 ASN A CA 1
ATOM 883 C C . ASN A 1 108 ? -8.722 -15.904 10.533 1.00 94.44 108 ASN A C 1
ATOM 885 O O . ASN A 1 108 ? -9.791 -16.471 10.308 1.00 94.44 108 ASN A O 1
ATOM 889 N N . GLN A 1 109 ? -8.437 -14.712 10.007 1.00 94.69 109 GLN A N 1
ATOM 890 C CA . GLN A 1 109 ? -9.355 -13.977 9.135 1.00 94.69 109 GLN A CA 1
ATOM 891 C C . GLN A 1 109 ? -8.622 -12.914 8.304 1.00 94.69 109 GLN A C 1
ATOM 893 O O . GLN A 1 109 ? -7.470 -12.585 8.595 1.00 94.69 109 GLN A O 1
ATOM 898 N N . ASN A 1 110 ? -9.287 -12.390 7.265 1.00 94.81 110 ASN A N 1
ATOM 899 C CA . ASN A 1 110 ? -8.767 -11.324 6.395 1.00 94.81 110 ASN A CA 1
ATOM 900 C C . ASN A 1 110 ? -7.409 -11.657 5.734 1.00 94.81 110 ASN A C 1
ATOM 902 O O . ASN A 1 110 ? -6.450 -10.896 5.829 1.00 94.81 110 ASN A O 1
ATOM 906 N N . PHE A 1 111 ? -7.317 -12.806 5.070 1.00 94.06 111 PHE A N 1
ATOM 907 C CA . PHE A 1 111 ? -6.077 -13.357 4.518 1.00 94.06 111 PHE A CA 1
ATOM 908 C C . PHE A 1 111 ? -5.628 -12.698 3.208 1.00 94.06 111 PHE A C 1
ATOM 910 O O . PHE A 1 111 ? -4.436 -12.660 2.897 1.00 94.06 111 PHE A O 1
ATOM 917 N N . GLY A 1 112 ? -6.569 -12.232 2.391 1.00 90.44 112 GLY A N 1
ATOM 918 C CA . GLY A 1 112 ? -6.302 -11.719 1.056 1.00 90.44 112 GLY A CA 1
ATOM 919 C C . GLY A 1 112 ? -5.911 -10.246 1.054 1.00 90.44 112 GLY A C 1
ATOM 920 O O . GLY A 1 112 ? -6.548 -9.410 1.681 1.00 90.44 112 GLY A O 1
ATOM 921 N N . VAL A 1 113 ? -4.918 -9.889 0.238 1.00 84.31 113 VAL A N 1
ATOM 922 C CA . VAL A 1 113 ? -4.455 -8.494 0.090 1.00 84.31 113 VAL A CA 1
ATOM 923 C C . VAL A 1 113 ? -5.569 -7.552 -0.396 1.00 84.31 113 VAL A C 1
ATOM 925 O O . VAL A 1 113 ? -5.633 -6.405 0.033 1.00 84.31 113 VAL A O 1
ATOM 928 N N . SER A 1 114 ? -6.452 -8.023 -1.286 1.00 82.94 114 SER A N 1
ATOM 929 C CA . SER A 1 114 ? -7.572 -7.235 -1.829 1.00 82.94 114 SER A CA 1
ATOM 930 C C . SER A 1 114 ? -8.909 -7.462 -1.118 1.00 82.94 114 SER A C 1
ATOM 932 O O . SER A 1 114 ? -9.868 -6.752 -1.410 1.00 82.94 114 SER A O 1
ATOM 934 N N . GLY A 1 115 ? -9.015 -8.475 -0.252 1.00 89.00 115 GLY A N 1
ATOM 935 C CA . GLY A 1 115 ? -10.268 -8.880 0.392 1.00 89.00 115 GLY A CA 1
ATOM 936 C C . GLY A 1 115 ? -11.320 -9.533 -0.521 1.00 89.00 115 GLY A C 1
ATOM 937 O O . GLY A 1 115 ? -12.331 -10.011 -0.019 1.00 89.00 115 GLY A O 1
ATOM 938 N N . ILE A 1 116 ? -11.110 -9.609 -1.845 1.00 92.88 116 ILE A N 1
ATOM 939 C CA . ILE A 1 116 ? -12.095 -10.189 -2.786 1.00 92.88 116 ILE A CA 1
ATOM 940 C C . ILE A 1 116 ? -12.342 -11.670 -2.480 1.00 92.88 116 ILE A C 1
ATOM 942 O O . ILE A 1 116 ? -13.484 -12.123 -2.418 1.00 92.88 116 ILE A O 1
ATOM 946 N N . LEU A 1 117 ? -11.262 -12.429 -2.280 1.00 94.75 117 LEU A N 1
ATOM 947 C CA . LEU A 1 117 ? -11.369 -13.840 -1.921 1.00 94.75 117 LEU A CA 1
ATOM 948 C C . LEU A 1 117 ? -11.917 -14.005 -0.505 1.00 94.75 117 LEU A C 1
ATOM 950 O O . LEU A 1 117 ? -12.695 -14.923 -0.274 1.00 94.75 117 LEU A O 1
ATOM 954 N N . ASP A 1 118 ? -11.599 -13.095 0.417 1.00 96.81 118 ASP A N 1
ATOM 955 C CA . ASP A 1 118 ? -12.162 -13.152 1.763 1.00 96.81 118 ASP A CA 1
ATOM 956 C C . ASP A 1 118 ? -13.668 -12.940 1.779 1.00 96.81 118 ASP A C 1
ATOM 958 O O . ASP A 1 118 ? -14.375 -13.630 2.508 1.00 96.81 118 ASP A O 1
ATOM 962 N N . GLN A 1 119 ? -14.170 -12.049 0.927 1.00 95.06 119 GLN A N 1
ATOM 963 C CA . GLN A 1 119 ? -15.601 -11.866 0.745 1.00 95.06 119 GLN A CA 1
ATOM 964 C C . GLN A 1 119 ? -16.256 -13.125 0.161 1.00 95.06 119 GLN A C 1
ATOM 966 O O . GLN A 1 119 ? -17.356 -13.490 0.575 1.00 95.06 119 GLN A O 1
ATOM 971 N N . PHE A 1 120 ? -15.599 -13.785 -0.798 1.00 96.81 120 PHE A N 1
ATOM 972 C CA . PHE A 1 120 ? -16.118 -15.005 -1.420 1.00 96.81 120 PHE A CA 1
ATOM 973 C C . PHE A 1 120 ? -16.154 -16.186 -0.440 1.00 96.81 120 PHE A C 1
ATOM 975 O O . PHE A 1 120 ? -17.150 -16.902 -0.374 1.00 96.81 120 PHE A O 1
ATOM 982 N N . PHE A 1 121 ? -15.091 -16.369 0.344 1.00 96.81 121 PHE A N 1
ATOM 983 C CA . PHE A 1 121 ? -14.965 -17.468 1.307 1.00 96.81 121 PHE A CA 1
ATOM 984 C C . PHE A 1 121 ? -15.496 -17.130 2.709 1.00 96.81 121 PHE A C 1
ATOM 986 O O . PHE A 1 121 ? -15.524 -17.997 3.580 1.00 96.81 121 PHE A O 1
ATOM 993 N N . GLY A 1 122 ? -15.939 -15.894 2.942 1.00 96.44 122 GLY A N 1
ATOM 994 C CA . GLY A 1 122 ? -16.497 -15.445 4.218 1.00 96.44 122 GLY A CA 1
ATOM 995 C C . GLY A 1 122 ? -15.465 -15.259 5.336 1.00 96.44 122 GLY A C 1
ATOM 996 O O . GLY A 1 122 ? -15.833 -15.226 6.512 1.00 96.44 122 GLY A O 1
ATOM 997 N N . THR A 1 123 ? -14.183 -15.116 5.009 1.00 97.19 123 THR A N 1
ATOM 998 C CA . THR A 1 123 ? -13.112 -14.898 5.996 1.00 97.19 123 THR A CA 1
ATOM 999 C C . THR A 1 123 ? -13.002 -13.439 6.446 1.00 97.19 123 THR A C 1
ATOM 1001 O O . THR A 1 123 ? -12.178 -13.138 7.302 1.00 97.19 123 THR A O 1
ATOM 1004 N N . ASP A 1 124 ? -13.849 -12.533 5.938 1.00 96.94 124 ASP A N 1
ATOM 1005 C CA . ASP A 1 124 ? -13.972 -11.137 6.388 1.00 96.94 124 ASP A CA 1
ATOM 1006 C C . ASP A 1 124 ? -15.257 -10.852 7.199 1.00 96.94 124 ASP A C 1
ATOM 1008 O O . ASP A 1 124 ? -15.527 -9.705 7.567 1.00 96.94 124 ASP A O 1
ATOM 1012 N N . LEU A 1 125 ? -16.075 -11.868 7.509 1.00 96.69 125 LEU A N 1
ATOM 1013 C CA . LEU A 1 125 ? -17.406 -11.671 8.106 1.00 96.69 125 LEU A CA 1
ATOM 1014 C C . LEU A 1 125 ? -17.379 -10.954 9.464 1.00 96.69 125 LEU A C 1
ATOM 1016 O O . LEU A 1 125 ? -18.283 -10.166 9.759 1.00 96.69 125 LEU A O 1
ATOM 1020 N N . VAL A 1 126 ? -16.373 -11.218 10.303 1.00 96.00 126 VAL A N 1
ATOM 1021 C CA . VAL A 1 126 ? -16.223 -10.528 11.596 1.00 96.00 126 VAL A CA 1
ATOM 1022 C C . VAL A 1 126 ? -15.673 -9.122 11.385 1.00 96.00 126 VAL A C 1
ATOM 1024 O O . VAL A 1 126 ? -16.193 -8.173 11.976 1.00 96.00 126 VAL A O 1
ATOM 1027 N N . PHE A 1 127 ? -14.703 -8.963 10.478 1.00 95.69 127 PHE A N 1
ATOM 1028 C CA . PHE A 1 127 ? -14.188 -7.654 10.091 1.00 95.69 127 PHE A CA 1
ATOM 1029 C C . PHE A 1 127 ? -15.317 -6.724 9.657 1.00 95.69 127 PHE A C 1
ATOM 1031 O O . PHE A 1 127 ? -15.407 -5.617 10.179 1.00 95.69 127 PHE A O 1
ATOM 1038 N N . ARG A 1 128 ? -16.249 -7.186 8.816 1.00 95.12 128 ARG A N 1
ATOM 1039 C CA . ARG A 1 128 ? -17.397 -6.395 8.331 1.00 95.12 128 ARG A CA 1
ATOM 1040 C C . ARG A 1 128 ? -18.338 -5.887 9.429 1.00 95.12 128 ARG A C 1
ATOM 1042 O O . ARG A 1 128 ? -19.084 -4.938 9.199 1.00 95.12 128 ARG A O 1
ATOM 1049 N N . LYS A 1 129 ? -18.300 -6.486 10.622 1.00 95.56 129 LYS A N 1
ATOM 1050 C CA . LYS A 1 129 ? -19.069 -6.059 11.807 1.00 95.56 129 LYS A CA 1
ATOM 1051 C C . LYS A 1 129 ? -18.271 -5.136 12.737 1.00 95.56 129 LYS A C 1
ATOM 1053 O O . LYS A 1 129 ? -18.816 -4.635 13.718 1.00 95.56 129 LYS A O 1
ATOM 1058 N N . SER A 1 130 ? -16.986 -4.926 12.464 1.00 92.69 130 SER A N 1
ATOM 1059 C CA . SER A 1 130 ? -16.070 -4.170 13.319 1.00 92.69 130 SER A CA 1
ATOM 1060 C C . SER A 1 130 ? -16.111 -2.658 13.061 1.00 92.69 130 SER A C 1
ATOM 1062 O O . SER A 1 130 ? -16.545 -2.181 12.008 1.00 92.69 130 SER A O 1
ATOM 1064 N N . LYS A 1 131 ? -15.570 -1.882 14.010 1.00 90.38 131 LYS A N 1
ATOM 1065 C CA . LYS A 1 131 ? -15.334 -0.439 13.824 1.00 90.38 131 LYS A CA 1
ATOM 1066 C C . LYS A 1 131 ? -14.275 -0.171 12.746 1.00 90.38 131 LYS A C 1
ATOM 1068 O O . LYS A 1 131 ? -14.336 0.853 12.070 1.00 90.38 131 LYS A O 1
ATOM 1073 N N . GLN A 1 132 ? -13.318 -1.080 12.567 1.00 90.44 132 GLN A N 1
ATOM 1074 C CA . GLN A 1 132 ? -12.261 -0.986 11.562 1.00 90.44 132 GLN A CA 1
ATOM 1075 C C . GLN A 1 132 ? -12.848 -1.023 10.149 1.00 90.44 132 GLN A C 1
ATOM 1077 O O . GLN A 1 132 ? -12.446 -0.220 9.313 1.00 90.44 132 GLN A O 1
ATOM 1082 N N . PHE A 1 133 ? -13.871 -1.849 9.901 1.00 92.19 133 PHE A N 1
ATOM 1083 C CA . PHE A 1 133 ? -14.573 -1.858 8.613 1.00 92.19 133 PHE A CA 1
ATOM 1084 C C . PHE A 1 133 ? -15.292 -0.538 8.322 1.00 92.19 133 PHE A C 1
ATOM 1086 O O . PHE A 1 133 ? -15.207 -0.030 7.208 1.00 92.19 133 PHE A O 1
ATOM 1093 N N . GLN A 1 134 ? -15.907 0.092 9.328 1.00 88.94 134 GLN A N 1
ATOM 1094 C CA . GLN A 1 134 ? -16.514 1.424 9.165 1.00 88.94 134 GLN A CA 1
ATOM 1095 C C . GLN A 1 134 ? -15.481 2.499 8.776 1.00 88.94 134 GLN A C 1
ATOM 1097 O O . GLN A 1 134 ? -15.816 3.494 8.125 1.00 88.94 134 GLN A O 1
ATOM 1102 N N . ARG A 1 135 ? -14.219 2.298 9.171 1.00 86.38 135 ARG A N 1
ATOM 1103 C CA . ARG A 1 135 ? -13.072 3.160 8.851 1.00 86.38 135 ARG A CA 1
ATOM 1104 C C . ARG A 1 135 ? -12.330 2.728 7.583 1.00 86.38 135 ARG A C 1
ATOM 1106 O O . ARG A 1 135 ? -11.497 3.490 7.105 1.00 86.38 135 ARG A O 1
ATOM 1113 N N . ASN A 1 136 ? -12.625 1.553 7.028 1.00 89.19 136 ASN A N 1
ATOM 1114 C CA . ASN A 1 136 ? -11.966 0.993 5.850 1.00 89.19 136 ASN A CA 1
ATOM 1115 C C . ASN A 1 136 ? -12.476 1.671 4.570 1.00 89.19 136 ASN A C 1
ATOM 1117 O O . ASN A 1 136 ? -13.280 1.111 3.825 1.00 89.19 136 ASN A O 1
ATOM 1121 N N . ARG A 1 137 ? -12.063 2.921 4.351 1.00 85.31 137 ARG A N 1
ATOM 1122 C CA . ARG A 1 137 ? -12.554 3.778 3.265 1.00 85.31 137 ARG A CA 1
ATOM 1123 C C . ARG A 1 137 ? -11.383 4.437 2.552 1.00 85.31 137 ARG A C 1
ATOM 1125 O O . ARG A 1 137 ? -10.429 4.852 3.202 1.00 85.31 137 ARG A O 1
ATOM 1132 N N . VAL A 1 138 ? -11.481 4.578 1.233 1.00 83.88 138 VAL A N 1
ATOM 1133 C CA . VAL A 1 138 ? -10.556 5.432 0.477 1.00 83.88 138 VAL A CA 1
ATOM 1134 C C . VAL A 1 138 ? -10.903 6.886 0.775 1.00 83.88 138 VAL A C 1
ATOM 1136 O O . VAL A 1 138 ? -12.056 7.299 0.623 1.00 83.88 138 VAL A O 1
ATOM 1139 N N . LEU A 1 139 ? -9.914 7.666 1.202 1.00 78.94 139 LEU A N 1
ATOM 1140 C CA . LEU A 1 139 ? -10.084 9.101 1.389 1.00 78.94 139 LEU A CA 1
ATOM 1141 C C . LEU A 1 139 ? -9.825 9.821 0.068 1.00 78.94 139 LEU A C 1
ATOM 1143 O O . LEU A 1 139 ? -8.703 9.850 -0.422 1.00 78.94 139 LEU A O 1
ATOM 1147 N N . TYR A 1 140 ? -10.850 10.449 -0.501 1.00 77.06 140 TYR A N 1
ATOM 1148 C CA . TYR A 1 140 ? -10.718 11.248 -1.728 1.00 77.06 140 TYR A CA 1
ATOM 1149 C C . TYR A 1 140 ? -10.257 12.692 -1.471 1.00 77.06 140 TYR A C 1
ATOM 1151 O O . TYR A 1 140 ? -10.286 13.530 -2.367 1.00 77.06 140 TYR A O 1
ATOM 1159 N N . SER A 1 141 ? -9.846 12.998 -0.240 1.00 68.88 141 SER A N 1
ATOM 1160 C CA . SER A 1 141 ? -9.410 14.321 0.197 1.00 68.88 141 SER A CA 1
ATOM 1161 C C . SER A 1 141 ? -8.028 14.233 0.821 1.00 68.88 141 SER A C 1
ATOM 1163 O O . SER A 1 141 ? -7.717 13.244 1.472 1.00 68.88 141 SER A O 1
ATOM 1165 N N . LEU A 1 142 ? -7.232 15.295 0.675 1.00 67.12 142 LEU A N 1
ATOM 1166 C CA . LEU A 1 142 ? -5.929 15.440 1.339 1.00 67.12 142 LEU A CA 1
ATOM 1167 C C . LEU A 1 142 ? -6.042 15.691 2.855 1.00 67.12 142 LEU A C 1
ATOM 1169 O O . LEU A 1 142 ? -5.016 15.798 3.524 1.00 67.12 142 LEU A O 1
ATOM 1173 N N . LYS A 1 143 ? -7.267 15.842 3.374 1.00 62.22 143 LYS A N 1
ATOM 1174 C CA . LYS A 1 143 ? -7.557 15.977 4.805 1.00 62.22 143 LYS A CA 1
ATOM 1175 C C . LYS A 1 143 ? -7.407 14.635 5.521 1.00 62.22 143 LYS A C 1
ATOM 1177 O O . LYS A 1 143 ? -7.685 13.585 4.938 1.00 62.22 143 LYS A O 1
ATOM 1182 N N . THR A 1 144 ? -6.979 14.669 6.777 1.00 61.44 144 THR A N 1
ATOM 1183 C CA . THR A 1 144 ? -6.814 13.456 7.592 1.00 61.44 144 THR A CA 1
ATOM 1184 C C . THR A 1 144 ? -8.180 12.848 7.960 1.00 61.44 144 THR A C 1
ATOM 1186 O O . THR A 1 144 ? -9.191 13.552 7.921 1.00 61.44 144 THR A O 1
ATOM 1189 N N . PRO A 1 145 ? -8.258 11.551 8.331 1.00 62.44 145 PRO A N 1
ATOM 1190 C CA . PRO A 1 145 ? -9.502 10.952 8.819 1.00 62.44 145 PRO A CA 1
ATOM 1191 C C . PRO A 1 145 ? -10.167 11.750 9.941 1.00 62.44 145 PRO A C 1
ATOM 1193 O O . PRO A 1 145 ? -11.381 11.915 9.921 1.00 62.44 145 PRO A O 1
ATOM 1196 N N . ASP A 1 146 ? -9.379 12.265 10.887 1.00 62.16 146 ASP A N 1
ATOM 1197 C CA . ASP A 1 146 ? -9.888 12.995 12.052 1.00 62.16 146 ASP A CA 1
ATOM 1198 C C . ASP A 1 146 ? -10.515 14.338 11.651 1.00 62.16 146 ASP A C 1
ATOM 1200 O O . ASP A 1 146 ? -11.530 14.743 12.205 1.00 62.16 146 ASP A O 1
ATOM 1204 N N . GLU A 1 147 ? -9.977 14.995 10.620 1.00 57.16 147 GLU A N 1
ATOM 1205 C CA . GLU A 1 147 ? -10.565 16.210 10.038 1.00 57.16 147 GLU A CA 1
ATOM 1206 C C . GLU A 1 147 ? -11.858 15.938 9.248 1.00 57.16 147 GLU A C 1
ATOM 1208 O O . GLU A 1 147 ? -12.600 16.873 8.941 1.00 57.16 147 GLU A O 1
ATOM 1213 N N . LEU A 1 148 ? -12.115 14.681 8.873 1.00 61.22 148 LEU A N 1
ATOM 1214 C CA . LEU A 1 148 ? -13.294 14.257 8.111 1.00 61.22 148 LEU A CA 1
ATOM 1215 C C . LEU A 1 148 ? -14.405 13.668 8.995 1.00 61.22 148 LEU A C 1
ATOM 1217 O O . LEU A 1 148 ? -15.512 13.466 8.499 1.00 61.22 148 LEU A O 1
ATOM 1221 N N . ILE A 1 149 ? -14.126 13.377 10.270 1.00 57.09 149 ILE A N 1
ATOM 1222 C CA . ILE A 1 149 ? -15.087 12.863 11.260 1.00 57.09 149 ILE A CA 1
ATOM 1223 C C . ILE A 1 149 ? -15.448 14.005 12.232 1.00 57.09 149 ILE A C 1
ATOM 1225 O O . ILE A 1 149 ? -15.150 13.935 13.422 1.00 57.09 149 ILE A O 1
ATOM 1229 N N . GLN A 1 150 ? -16.055 15.073 11.703 1.00 43.12 150 GLN A N 1
ATOM 1230 C CA . GLN A 1 150 ? -16.773 16.076 12.505 1.00 43.12 150 GLN A CA 1
ATOM 1231 C C . GLN A 1 150 ? -18.236 15.673 12.673 1.00 43.12 150 GLN A C 1
ATOM 1233 O O . GLN A 1 150 ? -18.835 15.229 11.666 1.00 43.12 150 GLN A O 1
#